Protein AF-A0A840RV52-F1 (afdb_monomer_lite)

InterPro domains:
  IPR007402 Protein of unknown function DUF455 [PF04305] (46-151)
  IPR007402 Protein of unknown function DUF455 [PTHR42782] (39-151)

pLDDT: mean 76.44, std 23.68, range [25.7, 97.69]

Structure (mmCIF, N/CA/C/O backbone):
data_AF-A0A840RV52-F1
#
_entry.id   AF-A0A840RV52-F1
#
loop_
_atom_site.group_PDB
_atom_site.id
_atom_site.type_symbol
_atom_site.label_atom_id
_atom_site.label_alt_id
_atom_site.label_comp_id
_atom_site.label_asym_id
_atom_site.label_entity_id
_atom_site.label_seq_id
_atom_site.pdbx_PDB_ins_code
_atom_site.Cartn_x
_atom_site.Cartn_y
_atom_site.Cartn_z
_atom_site.occupancy
_atom_site.B_iso_or_equiv
_atom_site.auth_seq_id
_atom_site.auth_comp_id
_atom_site.auth_asym_id
_atom_site.auth_atom_id
_atom_site.pdbx_PDB_model_num
ATOM 1 N N . MET A 1 1 ? -13.988 27.629 -21.288 1.00 35.56 1 MET A N 1
ATOM 2 C CA . MET A 1 1 ? -13.948 26.150 -21.413 1.00 35.56 1 MET A CA 1
ATOM 3 C C . MET A 1 1 ? -12.543 25.784 -21.862 1.00 35.56 1 MET A C 1
ATOM 5 O O . MET A 1 1 ? -12.142 26.303 -22.883 1.00 35.56 1 MET A O 1
ATOM 9 N N . LYS A 1 2 ? -11.707 25.009 -21.179 1.00 36.06 2 LYS A N 1
ATOM 10 C CA . LYS A 1 2 ? -11.755 24.309 -19.894 1.00 36.06 2 LYS A CA 1
ATOM 11 C C . LYS A 1 2 ? -10.340 24.425 -19.307 1.00 36.06 2 LYS A C 1
ATOM 13 O O . LYS A 1 2 ? -9.362 24.251 -20.024 1.00 36.06 2 LYS A O 1
ATOM 18 N N . SER A 1 3 ? -10.282 24.747 -18.022 1.00 34.69 3 SER A N 1
ATOM 19 C CA . SER A 1 3 ? -9.104 24.628 -17.166 1.00 34.69 3 SER A CA 1
ATOM 20 C C . SER A 1 3 ? -8.728 23.145 -17.047 1.00 34.69 3 SER A C 1
ATOM 22 O O . SER A 1 3 ? -9.613 22.317 -16.825 1.00 34.69 3 SER A O 1
ATOM 24 N N . SER A 1 4 ? -7.447 22.820 -17.226 1.00 39.28 4 SER A N 1
ATOM 25 C CA . SER A 1 4 ? -6.867 21.534 -16.824 1.00 39.28 4 SER A CA 1
ATOM 26 C C . SER A 1 4 ? -5.895 21.808 -15.672 1.00 39.28 4 SER A C 1
ATOM 28 O O . SER A 1 4 ? -5.094 22.737 -15.792 1.00 39.28 4 SER A O 1
ATOM 30 N N . PRO A 1 5 ? -5.977 21.077 -14.549 1.00 37.78 5 PRO A N 1
ATOM 31 C CA . PRO A 1 5 ? -5.206 21.389 -13.355 1.00 37.78 5 PRO A CA 1
ATOM 32 C C . PRO A 1 5 ? -3.773 20.856 -13.468 1.00 37.78 5 PRO A C 1
ATOM 34 O O . PRO A 1 5 ? -3.549 19.686 -13.771 1.00 37.78 5 PRO A O 1
ATOM 37 N N . ASN A 1 6 ? -2.817 21.736 -13.194 1.00 35.16 6 ASN A N 1
ATOM 38 C CA . ASN A 1 6 ? -1.409 21.422 -12.992 1.00 35.16 6 ASN A CA 1
ATOM 39 C C . ASN A 1 6 ? -1.234 20.735 -11.620 1.00 35.16 6 ASN A C 1
ATOM 41 O O . ASN A 1 6 ? -1.657 21.326 -10.624 1.00 35.16 6 ASN A O 1
ATOM 45 N N . PRO A 1 7 ? -0.665 19.520 -11.506 1.00 34.69 7 PRO A N 1
ATOM 46 C CA . PRO A 1 7 ? -0.225 19.014 -10.218 1.00 34.69 7 PRO A CA 1
ATOM 47 C C . PRO A 1 7 ? 1.179 19.557 -9.937 1.00 34.69 7 PRO A C 1
ATOM 49 O O . PRO A 1 7 ? 2.168 19.100 -10.506 1.00 34.69 7 PRO A O 1
ATOM 52 N N . ASP A 1 8 ? 1.235 20.545 -9.050 1.00 30.38 8 ASP A N 1
ATOM 53 C CA . ASP A 1 8 ? 2.452 21.145 -8.514 1.00 30.38 8 ASP A CA 1
ATOM 54 C C . ASP A 1 8 ? 3.476 20.086 -8.058 1.00 30.38 8 ASP A C 1
ATOM 56 O O . ASP A 1 8 ? 3.323 19.453 -7.012 1.00 30.38 8 ASP A O 1
ATOM 60 N N . PHE A 1 9 ? 4.564 19.935 -8.816 1.00 34.47 9 PHE A N 1
ATOM 61 C CA . PHE A 1 9 ? 5.831 19.411 -8.313 1.00 34.47 9 PHE A CA 1
ATOM 62 C C . PHE A 1 9 ? 6.883 20.510 -8.458 1.00 34.47 9 PHE A C 1
ATOM 64 O O . PHE A 1 9 ? 7.303 20.882 -9.551 1.00 34.47 9 PHE A O 1
ATOM 71 N N . ILE A 1 10 ? 7.244 21.080 -7.312 1.00 31.42 10 ILE A N 1
ATOM 72 C CA . ILE A 1 10 ? 8.204 22.168 -7.153 1.00 31.42 10 ILE A CA 1
ATOM 73 C C . ILE A 1 10 ? 9.584 21.701 -7.640 1.00 31.42 10 ILE A C 1
ATOM 75 O O . ILE A 1 10 ? 10.219 20.863 -7.005 1.00 31.42 10 ILE A O 1
ATOM 79 N N . VAL A 1 11 ? 10.064 22.277 -8.745 1.00 31.92 11 VAL A N 1
ATOM 80 C CA . VAL A 1 11 ? 11.476 22.227 -9.153 1.00 31.92 11 VAL A CA 1
ATOM 81 C C . VAL A 1 11 ? 12.172 23.433 -8.529 1.00 31.92 11 VAL A C 1
ATOM 83 O O . VAL A 1 11 ? 11.930 24.575 -8.924 1.00 31.92 11 VAL A O 1
ATOM 86 N N . ALA A 1 12 ? 13.032 23.191 -7.540 1.00 29.53 12 ALA A N 1
ATOM 87 C CA . ALA A 1 12 ? 13.948 24.205 -7.036 1.00 29.53 12 ALA A CA 1
ATOM 88 C C . ALA A 1 12 ? 14.959 24.551 -8.143 1.00 29.53 12 ALA A C 1
ATOM 90 O O . ALA A 1 12 ? 15.750 23.708 -8.563 1.00 29.53 12 ALA A O 1
ATOM 91 N N . LYS A 1 13 ? 14.906 25.791 -8.639 1.00 29.86 13 LYS A N 1
ATOM 92 C CA . LYS A 1 13 ? 15.908 26.353 -9.550 1.00 29.86 13 LYS A CA 1
ATOM 93 C C . LYS A 1 13 ? 17.142 26.763 -8.748 1.00 29.86 13 LYS A C 1
ATOM 95 O O . LYS A 1 13 ? 17.011 27.513 -7.785 1.00 29.86 13 LYS A O 1
ATOM 100 N N . HIS A 1 14 ? 18.323 26.349 -9.193 1.00 30.11 14 HIS A N 1
ATOM 101 C CA . HIS A 1 14 ? 19.568 27.047 -8.885 1.00 30.11 14 HIS A CA 1
ATOM 102 C C . HIS A 1 14 ? 20.262 27.387 -10.210 1.00 30.11 14 HIS A C 1
ATOM 104 O O . HIS A 1 14 ? 20.490 26.510 -11.041 1.00 30.11 14 HIS A O 1
ATOM 110 N N . GLU A 1 15 ? 20.494 28.680 -10.431 1.00 27.70 15 GLU A N 1
ATOM 111 C CA . GLU A 1 15 ? 21.059 29.271 -11.650 1.00 27.70 15 GLU A CA 1
ATOM 112 C C . GLU A 1 15 ? 22.601 29.276 -11.652 1.00 27.70 15 GLU A C 1
ATOM 114 O O . GLU A 1 15 ? 23.205 29.479 -10.601 1.00 27.70 15 GLU A O 1
ATOM 119 N N . GLY A 1 16 ? 23.180 29.154 -12.864 1.00 26.17 16 GLY A N 1
ATOM 120 C CA . GLY A 1 16 ? 24.512 29.630 -13.308 1.00 26.17 16 GLY A CA 1
ATOM 121 C C . GLY A 1 16 ? 25.729 28.829 -12.820 1.00 26.17 16 GLY A C 1
ATOM 122 O O . GLY A 1 16 ? 25.836 28.545 -11.640 1.00 26.17 16 GLY A O 1
ATOM 123 N N . VAL A 1 17 ? 26.729 28.452 -13.632 1.00 28.12 17 VAL A N 1
ATOM 124 C CA . VAL A 1 17 ? 27.429 29.211 -14.691 1.00 28.12 17 VAL A CA 1
ATOM 125 C C . VAL A 1 17 ? 27.999 28.252 -15.769 1.00 28.12 17 VAL A C 1
ATOM 127 O O . VAL A 1 17 ? 28.312 27.101 -15.483 1.00 28.12 17 VAL A O 1
ATOM 130 N N . ALA A 1 18 ? 28.078 28.747 -17.009 1.00 27.55 18 ALA A N 1
ATOM 131 C CA . ALA A 1 18 ? 28.431 28.087 -18.276 1.00 27.55 18 ALA A CA 1
ATOM 132 C C . ALA A 1 18 ? 29.906 27.644 -18.432 1.00 27.55 18 ALA A C 1
ATOM 134 O O . ALA A 1 18 ? 30.758 28.278 -17.824 1.00 27.55 18 ALA A O 1
ATOM 135 N N . GLU A 1 19 ? 30.196 26.651 -19.307 1.00 25.70 19 GLU A N 1
ATOM 136 C CA . GLU A 1 19 ? 31.011 26.806 -20.548 1.00 25.70 19 GLU A CA 1
ATOM 137 C C . GLU A 1 19 ? 31.127 25.501 -21.410 1.00 25.70 19 GLU A C 1
ATOM 139 O O . GLU A 1 19 ? 31.556 24.454 -20.942 1.00 25.70 19 GLU A O 1
ATOM 144 N N . LEU A 1 20 ? 30.678 25.608 -22.676 1.00 29.91 20 LEU A N 1
ATOM 145 C CA . LEU A 1 20 ? 31.066 24.978 -23.969 1.00 29.91 20 LEU A CA 1
ATOM 146 C C . LEU A 1 20 ? 31.740 23.579 -24.073 1.00 29.91 20 LEU A C 1
ATOM 148 O O . LEU A 1 20 ? 32.923 23.477 -23.787 1.00 29.91 20 LEU A O 1
ATOM 152 N N . VAL A 1 21 ? 31.073 22.610 -24.746 1.00 32.66 21 VAL A N 1
ATOM 153 C CA . VAL A 1 21 ? 31.536 21.859 -25.964 1.00 32.66 21 VAL A CA 1
ATOM 154 C C . VAL A 1 21 ? 30.308 21.239 -26.687 1.00 32.66 21 VAL A C 1
ATOM 156 O O . VAL A 1 21 ? 29.494 20.606 -26.013 1.00 32.66 21 VAL A O 1
ATOM 159 N N . PRO A 1 22 ? 30.134 21.355 -28.026 1.00 39.66 22 PRO A N 1
ATOM 160 C CA . PRO A 1 22 ? 29.029 20.722 -28.746 1.00 39.66 22 PRO A CA 1
ATOM 161 C C . PRO A 1 22 ? 29.492 19.501 -29.559 1.00 39.66 22 PRO A C 1
ATOM 163 O O . PRO A 1 22 ? 30.224 19.664 -30.526 1.00 39.66 22 PRO A O 1
ATOM 166 N N . GLU A 1 23 ? 28.997 18.293 -29.266 1.00 29.94 23 GLU A N 1
ATOM 167 C CA . GLU A 1 23 ? 28.891 17.249 -30.298 1.00 29.94 23 GLU A CA 1
ATOM 168 C C . GLU A 1 23 ? 27.883 16.145 -29.930 1.00 29.94 23 GLU A C 1
ATOM 170 O O . GLU A 1 23 ? 28.095 15.325 -29.045 1.00 29.94 23 GLU A O 1
ATOM 175 N N . LYS A 1 24 ? 26.755 16.161 -30.654 1.00 34.69 24 LYS A N 1
ATOM 176 C CA . LYS A 1 24 ? 25.819 15.052 -30.914 1.00 34.69 24 LYS A CA 1
ATOM 177 C C . LYS A 1 24 ? 25.419 14.175 -29.716 1.00 34.69 24 LYS A C 1
ATOM 179 O O . LYS A 1 24 ? 25.745 12.992 -29.655 1.00 34.69 24 LYS A O 1
ATOM 184 N N . VAL A 1 25 ? 24.535 14.699 -28.866 1.00 37.34 25 VAL A N 1
ATOM 185 C CA . VAL A 1 25 ? 23.636 13.832 -28.087 1.00 37.34 25 VAL A CA 1
ATOM 186 C C . VAL A 1 25 ? 22.583 13.289 -29.051 1.00 37.34 25 VAL A C 1
ATOM 188 O O . VAL A 1 25 ? 21.668 13.998 -29.473 1.00 37.34 25 VAL A O 1
ATOM 191 N N . ASN A 1 26 ? 22.776 12.040 -29.473 1.00 34.25 26 ASN A N 1
ATOM 192 C CA . ASN A 1 26 ? 21.786 11.288 -30.229 1.00 34.25 26 ASN A CA 1
ATOM 193 C C . ASN A 1 26 ? 20.437 11.349 -29.506 1.00 34.25 26 ASN A C 1
ATOM 195 O O . ASN A 1 26 ? 20.350 11.112 -28.304 1.00 34.25 26 ASN A O 1
ATOM 199 N N . LYS A 1 27 ? 19.409 11.702 -30.279 1.00 37.06 27 LYS A N 1
ATOM 200 C CA . LYS A 1 27 ? 18.005 11.821 -29.890 1.00 37.06 27 LYS A CA 1
ATOM 201 C C . LYS A 1 27 ? 17.601 10.699 -28.930 1.00 37.06 27 LYS A C 1
ATOM 203 O O . LYS A 1 27 ? 17.458 9.553 -29.349 1.00 37.06 27 LYS A O 1
ATOM 208 N N . VAL A 1 28 ? 17.366 11.045 -27.667 1.00 35.16 28 VAL A N 1
ATOM 209 C CA . VAL A 1 28 ? 16.583 10.206 -26.757 1.00 35.16 28 VAL A CA 1
ATOM 210 C C . VAL A 1 28 ? 15.127 10.366 -27.182 1.00 35.16 28 VAL A C 1
ATOM 212 O O . VAL A 1 28 ? 14.401 11.215 -26.683 1.00 35.16 28 VAL A O 1
ATOM 215 N N . THR A 1 29 ? 14.717 9.609 -28.194 1.00 39.84 29 THR A N 1
ATOM 216 C CA . THR A 1 29 ? 13.305 9.302 -28.433 1.00 39.84 29 THR A CA 1
ATOM 217 C C . THR A 1 29 ? 13.017 7.980 -27.744 1.00 39.84 29 THR A C 1
ATOM 219 O O . THR A 1 29 ? 12.910 6.944 -28.393 1.00 39.84 29 THR A O 1
ATOM 222 N N . THR A 1 30 ? 12.956 8.023 -26.420 1.00 42.16 30 THR A N 1
ATOM 223 C CA . THR A 1 30 ? 12.263 7.009 -25.633 1.00 42.16 30 THR A CA 1
ATOM 224 C C . THR A 1 30 ? 11.042 7.740 -25.114 1.00 42.16 30 THR A C 1
ATOM 226 O O . THR A 1 30 ? 11.199 8.762 -24.449 1.00 42.16 30 THR A O 1
ATOM 229 N N . GLU A 1 31 ? 9.844 7.301 -25.494 1.00 43.75 31 GLU A N 1
ATOM 230 C CA . GLU A 1 31 ? 8.617 7.743 -24.830 1.00 43.75 31 GLU A CA 1
ATOM 231 C C . GLU A 1 31 ? 8.878 7.720 -23.320 1.00 43.75 31 GLU A C 1
ATOM 233 O O . GLU A 1 31 ? 9.423 6.736 -22.818 1.00 43.75 31 GLU A O 1
ATOM 238 N N . GLU A 1 32 ? 8.606 8.825 -22.619 1.00 48.50 32 GLU A N 1
ATOM 239 C CA . GLU A 1 32 ? 8.831 8.964 -21.175 1.00 48.50 32 GLU A CA 1
ATOM 240 C C . GLU A 1 32 ? 7.851 8.058 -20.412 1.00 48.50 32 GLU A C 1
ATOM 242 O O . GLU A 1 32 ? 6.925 8.507 -19.744 1.00 48.50 32 GLU A O 1
ATOM 247 N N . MET A 1 33 ? 8.011 6.747 -20.564 1.00 58.78 33 MET A N 1
ATOM 248 C CA . MET A 1 33 ? 7.266 5.733 -19.847 1.00 58.78 33 MET A CA 1
ATOM 249 C C . MET A 1 33 ? 7.829 5.716 -18.434 1.00 58.78 33 MET A C 1
ATOM 251 O O . MET A 1 33 ? 9.004 5.415 -18.207 1.00 58.78 33 MET A O 1
ATOM 255 N N . TRP A 1 34 ? 7.002 6.137 -17.483 1.00 74.88 34 TRP A N 1
ATOM 256 C CA . TRP A 1 34 ? 7.438 6.295 -16.106 1.00 74.88 34 TRP A CA 1
ATOM 257 C C . TRP A 1 34 ? 7.645 4.933 -15.437 1.00 74.88 34 TRP A C 1
ATOM 259 O O . TRP A 1 34 ? 6.909 3.970 -15.659 1.00 74.88 34 TRP A O 1
ATOM 269 N N . GLU A 1 35 ? 8.662 4.868 -14.583 1.00 88.75 35 GLU A N 1
ATOM 270 C CA . GLU A 1 35 ? 9.038 3.649 -13.878 1.00 88.75 35 GLU A CA 1
ATOM 271 C C . GLU A 1 35 ? 8.044 3.315 -12.756 1.00 88.75 35 GLU A C 1
ATOM 273 O O . GLU A 1 35 ? 7.839 4.101 -11.825 1.00 88.75 35 GLU A O 1
ATOM 278 N N . THR A 1 36 ? 7.473 2.111 -12.797 1.00 91.81 36 THR A N 1
ATOM 279 C CA . THR A 1 36 ? 6.454 1.632 -11.848 1.00 91.81 36 THR A CA 1
ATOM 280 C C . THR A 1 36 ? 6.976 1.636 -10.422 1.00 91.81 36 THR A C 1
ATOM 282 O O . THR A 1 36 ? 6.300 2.124 -9.513 1.00 91.81 36 THR A O 1
ATOM 285 N N . ARG A 1 37 ? 8.202 1.142 -10.210 1.00 91.94 37 ARG A N 1
ATOM 286 C CA . ARG A 1 37 ? 8.797 1.096 -8.871 1.00 91.94 37 ARG A CA 1
ATOM 287 C C . ARG A 1 37 ? 9.030 2.501 -8.304 1.00 91.94 37 ARG A C 1
ATOM 289 O O . ARG A 1 37 ? 8.870 2.712 -7.105 1.00 91.94 37 ARG A O 1
ATOM 296 N N . ALA A 1 38 ? 9.353 3.480 -9.153 1.00 89.19 38 ALA A N 1
ATOM 297 C CA . ALA A 1 38 ? 9.529 4.871 -8.740 1.00 89.19 38 ALA A CA 1
ATOM 298 C C . ALA A 1 38 ? 8.187 5.502 -8.341 1.00 89.19 38 ALA A C 1
ATOM 300 O O . ALA A 1 38 ? 8.078 6.143 -7.295 1.00 89.19 38 ALA A O 1
ATOM 301 N N . ALA A 1 39 ? 7.139 5.269 -9.133 1.00 91.88 39 ALA A N 1
ATOM 302 C CA . ALA A 1 39 ? 5.792 5.732 -8.814 1.00 91.88 39 ALA A CA 1
ATOM 303 C C . ALA A 1 39 ? 5.275 5.117 -7.499 1.00 91.88 39 ALA A C 1
ATOM 305 O O . ALA A 1 39 ? 4.731 5.829 -6.648 1.00 91.88 39 ALA A O 1
ATOM 306 N N . ALA A 1 40 ? 5.508 3.816 -7.294 1.00 93.56 40 ALA A N 1
ATOM 307 C CA . ALA A 1 40 ? 5.183 3.126 -6.051 1.00 93.56 40 ALA A CA 1
ATOM 308 C C . ALA A 1 40 ? 5.924 3.727 -4.849 1.00 93.56 40 ALA A C 1
ATOM 310 O O . ALA A 1 40 ? 5.320 3.903 -3.793 1.00 93.56 40 ALA A O 1
ATOM 311 N N . LEU A 1 41 ? 7.186 4.131 -5.015 1.00 91.69 41 LEU A N 1
ATOM 312 C CA . LEU A 1 41 ? 7.971 4.749 -3.948 1.00 91.69 41 LEU A CA 1
ATOM 313 C C . LEU A 1 41 ? 7.404 6.108 -3.533 1.00 91.69 41 LEU A C 1
ATOM 315 O O . LEU A 1 41 ? 7.265 6.392 -2.343 1.00 91.69 41 LEU A O 1
ATOM 319 N N . HIS A 1 42 ? 6.993 6.928 -4.500 1.00 91.25 42 HIS A N 1
ATOM 320 C CA . HIS A 1 42 ? 6.298 8.182 -4.210 1.00 91.25 42 HIS A CA 1
ATOM 321 C C . HIS A 1 42 ? 4.988 7.952 -3.442 1.00 91.25 42 HIS A C 1
ATOM 323 O O . HIS A 1 42 ? 4.688 8.693 -2.507 1.00 91.25 42 HIS A O 1
ATOM 329 N N . ALA A 1 43 ? 4.218 6.917 -3.793 1.00 94.31 43 ALA A N 1
ATOM 330 C CA . ALA A 1 43 ? 3.023 6.545 -3.037 1.00 94.31 43 ALA A CA 1
ATOM 331 C C . ALA A 1 43 ? 3.368 5.987 -1.643 1.00 94.31 43 ALA A C 1
ATOM 333 O O . ALA A 1 43 ? 2.668 6.264 -0.668 1.00 94.31 43 ALA A O 1
ATOM 334 N N . LEU A 1 44 ? 4.464 5.243 -1.509 1.00 94.12 44 LEU A N 1
ATOM 335 C CA . LEU A 1 44 ? 4.920 4.673 -0.244 1.00 94.12 44 LEU A CA 1
ATOM 336 C C . LEU A 1 44 ? 5.303 5.764 0.762 1.00 94.12 44 LEU A C 1
ATOM 338 O O . LEU A 1 44 ? 4.975 5.644 1.941 1.00 94.12 44 LEU A O 1
ATOM 342 N N . LEU A 1 45 ? 5.916 6.851 0.292 1.00 92.69 45 LEU A N 1
ATOM 343 C CA . LEU A 1 45 ? 6.310 8.012 1.098 1.00 92.69 45 LEU A CA 1
ATOM 344 C C . LEU A 1 45 ? 5.152 8.970 1.428 1.00 92.69 45 LEU A C 1
ATOM 346 O O . LEU A 1 45 ? 5.291 9.801 2.327 1.00 92.69 45 LEU A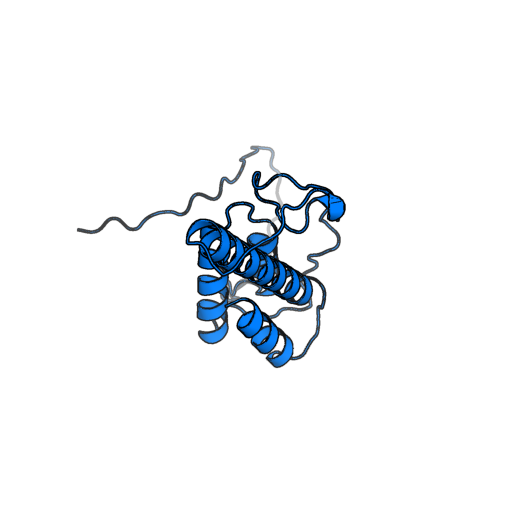 O 1
ATOM 350 N N . GLU A 1 46 ? 4.012 8.854 0.741 1.00 93.75 46 GLU A N 1
ATOM 351 C CA . GLU A 1 46 ? 2.819 9.660 1.019 1.00 93.75 46 GLU A CA 1
ATOM 352 C C . GLU A 1 46 ? 2.316 9.413 2.448 1.00 93.75 46 GLU A C 1
ATOM 354 O O . GLU A 1 46 ? 2.191 8.266 2.888 1.00 93.75 46 GLU A O 1
ATOM 359 N N . ARG A 1 47 ? 2.035 10.498 3.175 1.00 92.94 47 ARG A N 1
ATOM 360 C CA . ARG A 1 47 ? 1.617 10.464 4.585 1.00 92.94 47 ARG A CA 1
ATOM 361 C C . ARG A 1 47 ? 0.120 10.660 4.743 1.00 92.94 47 ARG A C 1
ATOM 363 O O . ARG A 1 47 ? -0.423 10.255 5.767 1.00 92.94 47 ARG A O 1
ATOM 370 N N . ASP A 1 48 ? -0.541 11.283 3.772 1.00 93.50 48 ASP A N 1
ATOM 371 C CA . ASP A 1 48 ? -1.991 11.417 3.795 1.00 93.50 48 ASP A CA 1
ATOM 372 C C . ASP A 1 48 ? -2.662 10.127 3.280 1.00 93.50 48 ASP A C 1
ATOM 374 O O . ASP A 1 48 ? -2.406 9.715 2.144 1.00 93.50 48 ASP A O 1
ATOM 378 N N . PRO A 1 49 ? -3.518 9.458 4.079 1.00 92.75 49 PRO A N 1
ATOM 379 C CA . PRO A 1 49 ? -4.127 8.197 3.666 1.00 92.75 49 P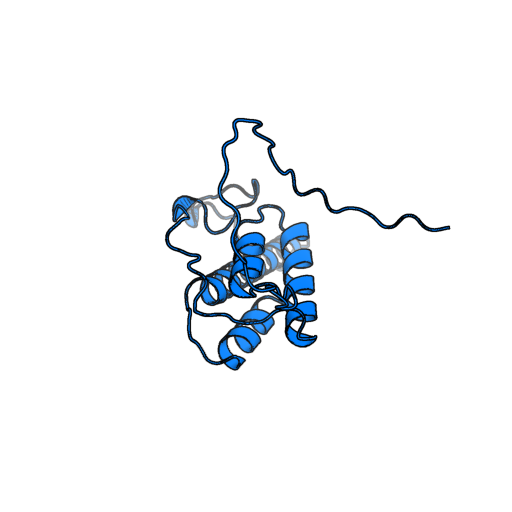RO A CA 1
ATOM 380 C C . PRO A 1 49 ? -4.976 8.304 2.397 1.00 92.75 49 PRO A C 1
ATOM 382 O O . PRO A 1 49 ? -4.913 7.416 1.547 1.00 92.75 49 PRO A O 1
ATOM 385 N N . ALA A 1 50 ? -5.740 9.388 2.239 1.00 93.88 50 ALA A N 1
ATOM 386 C CA . ALA A 1 50 ? -6.615 9.566 1.085 1.00 93.88 50 ALA A CA 1
ATOM 387 C C . ALA A 1 50 ? -5.801 9.815 -0.194 1.00 93.88 50 ALA A C 1
ATOM 389 O O . ALA A 1 50 ? -6.054 9.193 -1.229 1.00 93.88 50 ALA A O 1
ATOM 390 N N . ALA A 1 51 ? -4.776 10.666 -0.115 1.00 95.81 51 ALA A N 1
ATOM 391 C CA . ALA A 1 51 ? -3.841 10.904 -1.203 1.00 95.81 51 ALA A CA 1
ATOM 392 C C . ALA A 1 51 ? -3.088 9.625 -1.582 1.00 95.81 51 ALA A C 1
ATOM 394 O O . ALA A 1 51 ? -2.923 9.357 -2.773 1.00 95.81 51 ALA A O 1
ATOM 395 N N . LYS A 1 52 ? -2.684 8.802 -0.603 1.00 95.62 52 LYS A N 1
ATOM 396 C CA . LYS A 1 52 ? -2.018 7.519 -0.864 1.00 95.62 52 LYS A CA 1
ATOM 397 C C . LYS A 1 52 ? -2.922 6.591 -1.667 1.00 95.62 52 LYS A C 1
ATOM 399 O O . LYS A 1 52 ? -2.515 6.159 -2.739 1.00 95.62 52 LYS A O 1
ATOM 404 N N . VAL A 1 53 ? -4.150 6.349 -1.207 1.00 96.06 53 VAL A N 1
ATOM 405 C CA . VAL A 1 53 ? -5.117 5.490 -1.917 1.00 96.06 53 VAL A CA 1
ATOM 406 C C . VAL A 1 53 ? -5.362 5.999 -3.341 1.00 96.06 53 VAL A C 1
ATOM 408 O O . VAL A 1 53 ? -5.299 5.227 -4.297 1.00 96.06 53 VAL A O 1
ATOM 411 N N . LEU A 1 54 ? -5.550 7.312 -3.518 1.00 96.88 54 LEU A N 1
ATOM 412 C CA . LEU A 1 54 ? -5.736 7.904 -4.845 1.00 96.88 54 LEU A CA 1
ATOM 413 C C . LEU A 1 54 ? -4.512 7.707 -5.754 1.00 96.88 54 LEU A C 1
ATOM 415 O O . LEU A 1 54 ? -4.663 7.429 -6.944 1.00 96.88 54 LEU A O 1
ATOM 419 N N . ARG A 1 55 ? -3.296 7.871 -5.221 1.00 96.06 55 ARG A N 1
ATOM 420 C CA . ARG A 1 55 ? -2.052 7.637 -5.969 1.00 96.06 55 ARG A CA 1
ATOM 421 C C . ARG A 1 55 ? -1.928 6.174 -6.378 1.00 96.06 55 ARG A C 1
ATOM 423 O O . ARG A 1 55 ? -1.622 5.912 -7.535 1.00 96.06 55 ARG A O 1
ATOM 430 N N . VAL A 1 56 ? -2.209 5.242 -5.472 1.00 96.94 56 VAL A N 1
ATOM 431 C CA . VAL A 1 56 ? -2.142 3.803 -5.754 1.00 96.94 56 VAL A CA 1
ATOM 432 C C . VAL A 1 56 ? -3.132 3.404 -6.846 1.00 96.94 56 VAL A C 1
ATOM 434 O O . VAL A 1 56 ? -2.738 2.751 -7.809 1.00 96.94 56 VAL A O 1
ATOM 437 N N . ALA A 1 57 ? -4.373 3.894 -6.786 1.00 96.62 57 ALA A N 1
ATOM 438 C CA . ALA A 1 57 ? -5.362 3.657 -7.837 1.00 96.62 57 ALA A CA 1
ATOM 439 C C . ALA A 1 57 ? -4.898 4.184 -9.212 1.00 96.62 57 ALA A C 1
ATOM 441 O O . ALA A 1 57 ? -5.065 3.513 -10.233 1.00 96.62 57 ALA A O 1
ATOM 442 N N . LYS A 1 58 ? -4.263 5.366 -9.249 1.00 96.31 58 LYS A N 1
ATOM 443 C CA . LYS A 1 58 ? -3.675 5.922 -10.481 1.00 96.31 58 LYS A CA 1
ATOM 444 C C . LYS A 1 58 ? -2.531 5.060 -11.012 1.00 96.31 58 LYS A C 1
ATOM 446 O O . LYS A 1 58 ? -2.477 4.834 -12.216 1.00 96.31 58 LYS A O 1
ATOM 451 N N . ILE A 1 59 ? -1.652 4.572 -10.136 1.00 95.69 59 ILE A N 1
ATOM 452 C CA . ILE A 1 59 ? -0.541 3.685 -10.508 1.00 95.69 59 ILE A CA 1
ATOM 453 C C . ILE A 1 59 ? -1.086 2.392 -11.108 1.00 95.69 59 ILE A C 1
ATOM 455 O O . ILE A 1 59 ? -0.696 2.037 -12.214 1.00 95.69 59 ILE A O 1
ATOM 459 N N . ALA A 1 60 ? -2.033 1.732 -10.439 1.00 95.75 60 ALA A N 1
ATOM 460 C CA . ALA A 1 60 ? -2.627 0.492 -10.932 1.00 95.75 60 ALA A CA 1
ATOM 461 C C . ALA A 1 60 ? -3.307 0.680 -12.299 1.00 95.75 60 ALA A C 1
ATOM 463 O O . ALA A 1 60 ? -3.111 -0.126 -13.209 1.00 95.75 60 ALA A O 1
ATOM 464 N N . SER A 1 61 ? -4.053 1.776 -12.482 1.00 95.38 61 SER A N 1
ATOM 465 C CA . SER A 1 61 ? -4.671 2.095 -13.773 1.00 95.38 61 SER A CA 1
ATOM 466 C C . SER A 1 61 ? -3.641 2.396 -14.865 1.00 95.38 61 SER A C 1
ATOM 468 O O . SER A 1 61 ? -3.841 1.989 -16.007 1.00 95.38 61 SER A O 1
ATOM 470 N N . ALA A 1 62 ? -2.569 3.124 -14.545 1.00 93.94 62 ALA A N 1
ATOM 471 C CA . ALA A 1 62 ? -1.531 3.482 -15.507 1.00 93.94 62 ALA A CA 1
ATOM 472 C C . ALA A 1 62 ? -0.674 2.272 -15.899 1.00 93.94 62 ALA A C 1
ATOM 474 O O . ALA A 1 62 ? -0.381 2.097 -17.078 1.00 93.94 62 ALA A O 1
ATOM 475 N N . PHE A 1 63 ? -0.359 1.402 -14.940 1.00 93.69 63 PHE A N 1
ATOM 476 C CA . PHE A 1 63 ? 0.333 0.138 -15.170 1.00 93.69 63 PHE A CA 1
ATOM 477 C C . PHE A 1 63 ? -0.486 -0.791 -16.068 1.00 93.69 63 PHE A C 1
ATOM 479 O O . PHE A 1 63 ? -0.023 -1.201 -17.127 1.00 93.69 63 PHE A O 1
ATOM 486 N N . LYS A 1 64 ? -1.764 -1.014 -15.732 1.00 92.94 64 LYS A N 1
ATOM 487 C CA . LYS A 1 64 ? -2.683 -1.810 -16.561 1.00 92.94 64 LYS A CA 1
ATOM 488 C C . LYS A 1 64 ? -2.875 -1.231 -17.970 1.00 92.94 64 LYS A C 1
ATOM 490 O O . LYS A 1 64 ? -3.155 -1.974 -18.905 1.00 92.94 64 LYS A O 1
ATOM 495 N N . GLY A 1 65 ? -2.762 0.089 -18.116 1.00 92.00 65 GLY A N 1
ATOM 496 C CA . GLY A 1 65 ? -2.840 0.791 -19.397 1.00 92.00 65 GLY A CA 1
ATOM 497 C C . GLY A 1 65 ? -1.526 0.853 -20.184 1.00 92.00 65 GLY A C 1
ATOM 498 O O . GLY A 1 65 ? -1.514 1.489 -21.233 1.00 92.00 65 GLY A O 1
ATOM 499 N N . GLY A 1 66 ? -0.433 0.260 -19.687 1.00 91.12 66 GLY A N 1
ATOM 500 C CA . GLY A 1 66 ? 0.887 0.293 -20.329 1.00 91.12 66 GLY A CA 1
ATOM 501 C C . GLY A 1 66 ? 1.605 1.648 -20.267 1.00 91.12 66 GLY A C 1
ATOM 502 O O . GLY A 1 66 ? 2.618 1.834 -20.931 1.00 91.12 66 GLY A O 1
ATOM 503 N N . MET A 1 67 ? 1.095 2.605 -19.481 1.00 91.06 67 MET A N 1
ATOM 504 C CA . MET A 1 67 ? 1.718 3.924 -19.280 1.00 91.06 67 MET A CA 1
ATOM 505 C C . MET A 1 67 ? 2.861 3.887 -18.257 1.00 91.06 67 MET A C 1
ATOM 507 O O . MET A 1 67 ? 3.715 4.773 -18.257 1.00 91.06 67 MET A O 1
ATOM 511 N N . LEU A 1 68 ? 2.861 2.883 -17.375 1.00 91.12 68 LEU A N 1
ATOM 512 C CA . LEU A 1 68 ? 3.974 2.574 -16.482 1.00 91.12 68 LEU A CA 1
ATOM 513 C C . LEU A 1 68 ? 4.592 1.241 -16.884 1.00 91.12 68 LEU A C 1
ATOM 515 O O . LEU A 1 68 ? 3.869 0.306 -17.221 1.00 91.12 68 LEU A O 1
ATOM 519 N N . VAL A 1 69 ? 5.916 1.154 -16.793 1.00 90.44 69 VAL A N 1
ATOM 520 C CA . VAL A 1 69 ? 6.672 -0.080 -17.045 1.00 90.44 69 VAL A CA 1
ATOM 521 C C . VAL A 1 69 ? 7.600 -0.406 -15.898 1.00 90.44 69 VAL A C 1
ATOM 523 O O . VAL A 1 69 ? 7.803 0.413 -15.004 1.00 90.44 69 VAL A O 1
ATOM 526 N N . VAL A 1 70 ? 8.125 -1.626 -15.899 1.00 88.00 70 VAL A N 1
ATOM 527 C CA . VAL A 1 70 ? 9.174 -2.046 -14.976 1.00 88.00 70 VAL A CA 1
ATOM 528 C C . VAL A 1 70 ? 10.501 -2.019 -15.717 1.00 88.00 70 VAL A C 1
ATOM 530 O O . VAL A 1 70 ? 10.727 -2.784 -16.651 1.00 88.00 70 VAL A O 1
ATOM 533 N N . ASN A 1 71 ? 11.394 -1.158 -15.261 1.00 85.06 71 ASN A N 1
ATOM 534 C CA . ASN A 1 71 ? 12.757 -1.006 -15.722 1.00 85.06 71 ASN A CA 1
ATOM 535 C C . ASN A 1 71 ? 13.707 -1.307 -14.548 1.00 85.06 71 ASN A C 1
ATOM 537 O O . ASN A 1 71 ? 13.981 -0.441 -13.706 1.00 85.06 71 ASN A O 1
ATOM 541 N N . PRO A 1 72 ? 14.244 -2.539 -14.477 1.00 75.75 72 PRO A N 1
ATOM 542 C CA . PRO A 1 72 ? 15.140 -2.966 -13.406 1.00 75.75 72 PRO A CA 1
ATOM 543 C C . PRO A 1 72 ? 16.386 -2.089 -13.256 1.00 75.75 72 PRO A C 1
ATOM 545 O O . PRO A 1 72 ? 16.898 -1.963 -12.144 1.00 75.75 72 PRO A O 1
ATOM 548 N N . ALA A 1 73 ? 16.834 -1.445 -14.341 1.00 77.50 73 ALA A N 1
ATOM 549 C CA . ALA A 1 73 ? 18.055 -0.649 -14.377 1.00 77.50 73 ALA A CA 1
ATOM 550 C C . ALA A 1 73 ? 17.966 0.671 -13.593 1.00 77.50 73 ALA A C 1
ATOM 552 O O . ALA A 1 73 ? 18.998 1.299 -13.369 1.00 77.50 73 ALA A O 1
ATOM 553 N N . VAL A 1 74 ? 16.772 1.099 -13.161 1.00 71.31 74 VAL A N 1
ATOM 554 C CA . VAL A 1 74 ? 16.605 2.306 -12.338 1.00 71.31 74 VAL A CA 1
ATOM 555 C C . VAL A 1 74 ? 16.970 1.992 -10.876 1.00 71.31 74 VAL A C 1
ATOM 557 O O . VAL A 1 74 ? 16.253 1.228 -10.208 1.00 71.31 74 VAL A O 1
ATOM 560 N N . PRO A 1 75 ? 18.056 2.572 -10.324 1.00 67.81 75 PRO A N 1
ATOM 561 C CA . PRO A 1 75 ? 18.407 2.387 -8.923 1.00 67.81 75 PRO A CA 1
ATOM 562 C C . PRO A 1 75 ? 17.504 3.271 -8.053 1.00 67.81 75 PRO A C 1
ATOM 564 O O . PRO A 1 75 ? 17.569 4.494 -8.124 1.00 67.81 75 PRO A O 1
ATOM 567 N N . LEU A 1 76 ? 16.654 2.656 -7.225 1.00 70.19 76 LEU A N 1
ATOM 568 C CA . LEU A 1 76 ? 15.696 3.391 -6.379 1.00 70.19 76 LEU A CA 1
ATOM 569 C C . LEU A 1 76 ? 16.065 3.393 -4.897 1.00 70.19 76 LEU A C 1
ATOM 571 O O . LEU A 1 76 ? 15.925 4.413 -4.229 1.00 70.19 76 LEU A O 1
ATOM 575 N N . MET A 1 77 ? 16.539 2.261 -4.372 1.00 61.03 77 MET A N 1
ATOM 576 C CA . MET A 1 77 ? 16.611 2.055 -2.921 1.00 61.03 77 MET A CA 1
ATOM 577 C C . MET A 1 77 ? 17.950 2.459 -2.291 1.00 61.03 77 MET A C 1
ATOM 579 O O . MET A 1 77 ? 18.072 2.491 -1.072 1.00 61.03 77 MET A O 1
ATOM 583 N N . ASN A 1 78 ? 18.944 2.832 -3.100 1.00 55.62 78 ASN A N 1
ATOM 584 C CA . ASN A 1 78 ? 20.262 3.231 -2.595 1.00 55.62 78 ASN A CA 1
ATOM 585 C C . ASN A 1 78 ? 20.267 4.658 -2.008 1.00 55.62 78 ASN A C 1
ATOM 587 O O . ASN A 1 78 ? 21.261 5.061 -1.416 1.00 55.62 78 ASN A O 1
ATOM 591 N N . ALA A 1 79 ? 19.182 5.424 -2.184 1.00 52.72 79 ALA A N 1
ATOM 592 C CA . ALA A 1 79 ? 19.133 6.858 -1.891 1.00 52.72 79 ALA A CA 1
ATOM 593 C C . ALA A 1 79 ? 18.159 7.266 -0.767 1.00 52.72 79 ALA A C 1
ATOM 595 O O . ALA A 1 79 ? 18.087 8.450 -0.445 1.00 52.72 79 ALA A O 1
ATOM 596 N N . LEU A 1 80 ? 17.402 6.335 -0.172 1.00 57.19 80 LEU A N 1
ATOM 597 C CA . LEU A 1 80 ? 16.368 6.664 0.816 1.00 57.19 80 LEU A CA 1
ATOM 598 C C . LEU A 1 80 ? 16.664 6.064 2.187 1.00 57.19 80 LEU A C 1
ATOM 600 O O . LEU A 1 80 ? 16.902 4.868 2.332 1.00 57.19 80 LEU A O 1
ATOM 604 N N . ASP A 1 81 ? 16.616 6.926 3.200 1.00 64.38 81 ASP A N 1
ATOM 605 C CA . ASP A 1 81 ? 16.719 6.554 4.605 1.00 64.38 81 ASP A CA 1
ATOM 606 C C . ASP A 1 81 ? 15.564 5.606 4.975 1.00 64.38 81 ASP A C 1
ATOM 608 O O . ASP A 1 81 ? 14.387 5.938 4.803 1.00 64.38 81 ASP A O 1
ATOM 612 N N . ALA A 1 82 ? 15.893 4.421 5.496 1.00 64.38 82 ALA A N 1
ATOM 613 C CA . ALA A 1 82 ? 14.921 3.407 5.905 1.00 64.38 82 ALA A CA 1
ATOM 614 C C . ALA A 1 82 ? 13.916 3.928 6.950 1.00 64.38 82 ALA A C 1
ATOM 616 O O . ALA A 1 82 ? 12.825 3.377 7.087 1.00 64.38 82 ALA A O 1
ATOM 617 N N . THR A 1 83 ? 14.249 5.001 7.674 1.00 66.94 83 THR A N 1
ATOM 618 C CA . THR A 1 83 ? 13.338 5.642 8.634 1.00 66.94 83 THR A CA 1
ATOM 619 C C . THR A 1 83 ? 12.215 6.447 7.972 1.00 66.94 83 THR A C 1
ATOM 621 O O . THR A 1 83 ? 11.189 6.699 8.609 1.00 66.94 83 THR A O 1
ATOM 624 N N . ALA A 1 84 ? 12.362 6.816 6.696 1.00 73.12 84 ALA A N 1
ATOM 625 C CA . ALA A 1 84 ? 11.367 7.573 5.939 1.00 73.12 84 ALA A CA 1
ATOM 626 C C . ALA A 1 84 ? 10.257 6.692 5.329 1.00 73.12 84 ALA A C 1
ATOM 628 O O . ALA A 1 84 ? 9.266 7.225 4.826 1.00 73.12 84 ALA A O 1
ATOM 629 N N . ILE A 1 85 ? 10.409 5.362 5.379 1.00 83.31 85 ILE A N 1
ATOM 630 C CA . ILE A 1 85 ? 9.551 4.387 4.698 1.00 83.31 85 ILE A CA 1
ATOM 631 C C . ILE A 1 85 ? 8.841 3.473 5.725 1.00 83.31 85 ILE A C 1
ATOM 633 O O . ILE A 1 85 ? 9.500 2.892 6.588 1.00 83.31 85 ILE A O 1
ATOM 637 N N . PRO A 1 86 ? 7.507 3.285 5.651 1.00 89.75 86 PRO A N 1
ATOM 638 C CA . PRO A 1 86 ? 6.560 4.038 4.831 1.00 89.75 86 PRO A CA 1
ATOM 639 C C . PRO A 1 86 ? 6.336 5.455 5.378 1.00 89.75 86 PRO A C 1
ATOM 641 O O . PRO A 1 86 ? 6.553 5.726 6.561 1.00 89.75 86 PRO A O 1
ATOM 644 N N . GLY A 1 87 ? 5.801 6.336 4.533 1.00 88.31 87 GLY A N 1
ATOM 645 C CA . GLY A 1 87 ? 5.258 7.624 4.947 1.00 88.31 87 GLY A CA 1
ATOM 646 C C . GLY A 1 87 ? 4.160 7.432 5.989 1.00 88.31 87 GLY A C 1
ATOM 647 O O . GLY A 1 87 ? 3.108 6.857 5.706 1.00 88.31 87 GLY A O 1
ATOM 648 N N . ARG A 1 88 ? 4.415 7.893 7.217 1.00 86.81 88 ARG A N 1
ATOM 649 C CA . ARG A 1 88 ? 3.475 7.747 8.332 1.00 86.81 88 ARG A CA 1
ATOM 650 C C . ARG A 1 88 ? 2.564 8.971 8.443 1.00 86.81 88 ARG A C 1
ATOM 652 O O . ARG A 1 88 ? 3.081 10.090 8.524 1.00 86.81 88 ARG A O 1
ATOM 659 N N . PRO A 1 89 ? 1.237 8.777 8.500 1.00 87.44 89 PRO A N 1
ATOM 660 C CA . PRO A 1 89 ? 0.315 9.836 8.879 1.00 87.44 89 PRO A CA 1
ATOM 661 C C . PRO A 1 89 ? 0.648 10.390 10.270 1.00 87.44 89 PRO A C 1
ATOM 663 O O . PRO A 1 89 ? 1.145 9.672 11.136 1.00 87.44 89 PRO A O 1
ATOM 666 N N . LEU A 1 90 ? 0.320 11.662 10.513 1.00 86.62 90 LEU A N 1
ATOM 667 C CA . LEU A 1 90 ? 0.497 12.294 11.831 1.00 86.62 90 LEU A CA 1
ATOM 668 C C . LEU A 1 90 ? -0.424 11.701 12.910 1.00 86.62 90 LEU A C 1
ATOM 670 O O . LEU A 1 90 ? -0.162 11.852 14.101 1.00 86.62 90 LEU A O 1
ATOM 674 N N . ARG A 1 91 ? -1.528 11.070 12.501 1.00 83.75 91 ARG A N 1
ATOM 675 C CA . ARG A 1 91 ? -2.494 10.415 13.381 1.00 83.75 91 ARG A CA 1
ATOM 676 C C . ARG A 1 91 ? -2.975 9.098 12.770 1.00 83.75 91 ARG A C 1
ATOM 678 O O . ARG A 1 91 ? -3.073 9.017 11.547 1.00 83.75 91 ARG A O 1
ATOM 685 N N . PRO A 1 92 ? -3.373 8.120 13.598 1.00 81.56 92 PRO A N 1
ATOM 686 C CA . PRO A 1 92 ? -3.339 8.135 15.063 1.00 81.56 92 PRO A CA 1
ATOM 687 C C . PRO A 1 92 ? -1.912 8.045 15.618 1.00 81.56 92 PRO A C 1
ATOM 689 O O . PRO A 1 92 ? -0.981 7.661 14.916 1.00 81.56 92 PRO A O 1
ATOM 692 N N . GLU A 1 93 ? -1.745 8.434 16.881 1.00 83.75 93 GLU A N 1
ATOM 693 C CA . GLU A 1 93 ? -0.471 8.282 17.583 1.00 83.75 93 GLU A CA 1
ATOM 694 C C . GLU A 1 93 ? -0.114 6.798 17.724 1.00 83.75 93 GLU A C 1
ATOM 696 O O . GLU A 1 93 ? -0.977 5.948 17.966 1.00 83.75 93 GLU A O 1
ATOM 701 N N . LEU A 1 94 ? 1.173 6.485 17.580 1.00 83.19 94 LEU A N 1
ATOM 702 C CA . LEU A 1 94 ? 1.670 5.133 17.770 1.00 83.19 94 LEU A CA 1
ATOM 703 C C . LEU A 1 94 ? 1.724 4.816 19.266 1.00 83.19 94 LEU A C 1
ATOM 705 O O . LEU A 1 94 ? 2.592 5.298 19.988 1.00 83.19 94 LEU A O 1
ATOM 709 N N . VAL A 1 95 ? 0.802 3.974 19.720 1.00 86.38 95 VAL A N 1
ATOM 710 C CA . VAL A 1 95 ? 0.716 3.545 21.119 1.00 86.38 95 VAL A CA 1
ATOM 711 C C . VAL A 1 95 ? 1.130 2.084 21.276 1.00 86.38 95 VAL A C 1
ATOM 713 O O . VAL A 1 95 ? 1.093 1.299 20.327 1.00 86.38 95 VAL A O 1
ATOM 716 N N . LEU A 1 96 ? 1.520 1.692 22.490 1.00 86.31 96 LEU A N 1
ATOM 717 C CA . LEU A 1 96 ? 1.879 0.303 22.772 1.00 86.31 96 LEU A CA 1
ATOM 718 C C . LEU A 1 96 ? 0.647 -0.615 22.644 1.00 86.31 96 LEU A C 1
ATOM 720 O O . LEU A 1 96 ? -0.448 -0.227 23.048 1.00 86.31 96 LEU A O 1
ATOM 724 N N . PRO A 1 97 ? 0.796 -1.875 22.194 1.00 82.38 97 PRO A N 1
ATOM 725 C CA . PRO A 1 97 ? -0.344 -2.787 22.044 1.00 82.38 97 PRO A CA 1
ATOM 726 C C . PRO A 1 97 ? -1.189 -2.940 23.319 1.00 82.38 97 PRO A C 1
ATOM 728 O O . PRO A 1 97 ? -2.414 -2.984 23.259 1.00 82.38 97 PRO A O 1
ATOM 731 N N . LYS A 1 98 ? -0.539 -2.938 24.490 1.00 85.62 98 LYS A N 1
ATOM 732 C CA . LYS A 1 98 ? -1.187 -3.047 25.809 1.00 85.62 98 LYS A CA 1
ATOM 733 C C . LYS A 1 98 ? -2.057 -1.846 26.200 1.00 85.62 98 LYS A C 1
ATOM 735 O O . LYS A 1 98 ? -2.834 -1.954 27.140 1.00 85.62 98 LYS A O 1
ATOM 740 N N . THR A 1 99 ? -1.904 -0.702 25.533 1.00 84.56 99 THR A N 1
ATOM 741 C CA . THR A 1 99 ? -2.685 0.514 25.812 1.00 84.56 99 THR A CA 1
ATOM 742 C C . THR A 1 99 ? -3.888 0.658 24.879 1.00 84.56 99 THR A C 1
ATOM 744 O O . THR A 1 99 ? -4.629 1.634 24.980 1.00 84.56 99 THR A O 1
ATOM 747 N N . LEU A 1 100 ? -4.101 -0.295 23.965 1.00 81.19 100 LEU A N 1
ATOM 748 C CA . LEU A 1 100 ? -5.280 -0.325 23.105 1.00 81.19 100 LEU A CA 1
ATOM 749 C C . LEU A 1 100 ? -6.521 -0.706 23.925 1.00 81.19 100 LEU A C 1
ATOM 751 O O . LEU A 1 100 ? -6.519 -1.685 24.669 1.00 81.19 100 LEU A O 1
ATOM 755 N N . LYS A 1 101 ? -7.605 0.063 23.777 1.00 75.62 101 LYS A N 1
ATOM 756 C CA . LYS A 1 101 ? -8.886 -0.227 24.437 1.00 75.62 101 LYS A CA 1
ATOM 757 C C . LYS A 1 101 ? -9.544 -1.472 23.835 1.00 75.62 101 LYS A C 1
ATOM 759 O O . LYS A 1 101 ? -9.419 -1.743 22.640 1.00 75.62 101 LYS A O 1
ATOM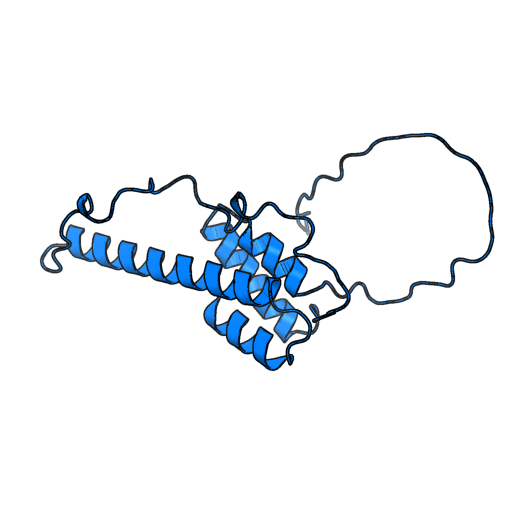 764 N N . HIS A 1 102 ? -10.297 -2.200 24.658 1.00 72.38 102 HIS A N 1
ATOM 765 C CA . HIS A 1 102 ? -11.052 -3.366 24.207 1.00 72.38 102 HIS A CA 1
ATOM 766 C C . HIS A 1 102 ? -12.183 -2.956 23.248 1.00 72.38 102 HIS A C 1
ATOM 768 O O . HIS A 1 102 ? -12.909 -1.994 23.501 1.00 72.38 102 HIS A O 1
ATOM 774 N N . ARG A 1 103 ? -12.348 -3.701 22.151 1.00 72.44 103 ARG A N 1
ATOM 775 C CA . ARG A 1 103 ? -13.336 -3.429 21.096 1.00 72.44 103 ARG A CA 1
ATOM 776 C C . ARG A 1 103 ? -14.540 -4.358 21.276 1.00 72.44 103 ARG A C 1
ATOM 778 O O . ARG A 1 103 ? -14.422 -5.561 21.078 1.00 72.44 103 ARG A O 1
ATOM 785 N N . SER A 1 104 ? -15.685 -3.823 21.701 1.00 78.12 104 SER A N 1
ATOM 786 C CA . SER A 1 104 ? -16.933 -4.591 21.855 1.00 78.12 104 SER A CA 1
ATOM 787 C C . SER A 1 104 ? -17.805 -4.467 20.608 1.00 78.12 104 SER A C 1
ATOM 789 O O . SER A 1 104 ? -18.233 -3.375 20.276 1.00 78.12 104 SER A O 1
ATOM 791 N N . MET A 1 105 ? -18.177 -5.560 19.945 1.00 82.75 105 MET A N 1
ATOM 792 C CA . MET A 1 105 ? -19.072 -5.479 18.771 1.00 82.75 105 MET A CA 1
ATOM 793 C C . MET A 1 105 ? -20.546 -5.185 19.119 1.00 82.75 105 MET A C 1
ATOM 795 O O . MET A 1 105 ? -21.387 -5.045 18.230 1.00 82.75 105 MET A O 1
ATOM 799 N N . ARG A 1 106 ? -20.881 -5.104 20.414 1.00 88.81 106 ARG A N 1
ATOM 800 C CA . ARG A 1 106 ? -22.268 -4.968 20.886 1.00 88.81 106 ARG A CA 1
ATOM 801 C C . ARG A 1 106 ? -22.798 -3.535 20.823 1.00 88.81 106 ARG A C 1
ATOM 803 O O . ARG A 1 106 ? -24.007 -3.372 20.701 1.00 88.81 106 ARG A O 1
ATOM 810 N N . THR A 1 107 ? -21.929 -2.527 20.867 1.00 90.94 107 THR A N 1
ATOM 811 C CA . THR A 1 107 ? -22.318 -1.106 20.807 1.00 90.94 107 THR A CA 1
ATOM 812 C C . THR A 1 107 ? -21.930 -0.489 19.467 1.00 90.94 107 THR A C 1
ATOM 814 O O . THR A 1 107 ? -21.095 -1.039 18.744 1.00 90.94 107 THR A O 1
ATOM 817 N N . GLU A 1 108 ? -22.534 0.644 19.116 1.00 92.25 108 GLU A N 1
ATOM 818 C CA . GLU A 1 108 ? -22.205 1.361 17.880 1.00 92.25 108 GLU A CA 1
ATOM 819 C C . GLU A 1 108 ? -20.743 1.824 17.871 1.00 92.25 108 GLU A C 1
ATOM 821 O O . GLU A 1 108 ? -20.032 1.633 16.884 1.00 92.25 1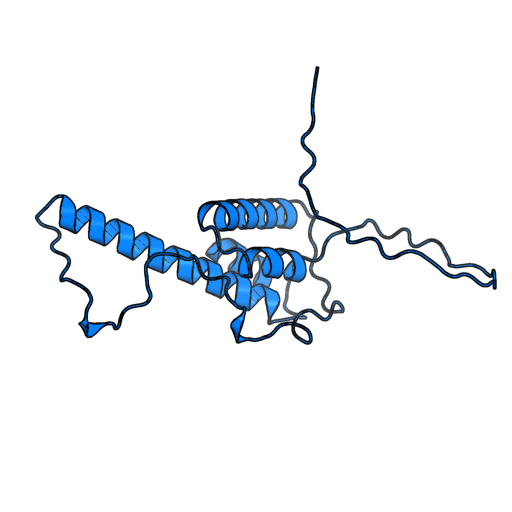08 GLU A O 1
ATOM 826 N N . GLU A 1 109 ? -20.246 2.321 19.004 1.00 89.19 109 GLU A N 1
ATOM 827 C CA . GLU A 1 109 ? -18.872 2.805 19.157 1.00 89.19 109 GLU A CA 1
ATOM 828 C C . GLU A 1 109 ? -17.857 1.684 18.951 1.00 89.19 109 GLU A C 1
ATOM 830 O O . GLU A 1 109 ? -16.816 1.874 18.321 1.00 89.19 109 GLU A O 1
ATOM 835 N N . GLY A 1 110 ? -18.140 0.488 19.466 1.00 88.69 110 GLY A N 1
ATOM 836 C CA . GLY A 1 110 ? -17.221 -0.626 19.310 1.00 88.69 110 GLY A CA 1
ATOM 837 C C . GLY A 1 110 ? -17.263 -1.264 17.916 1.00 88.69 110 GLY A C 1
ATOM 838 O O . GLY A 1 110 ? -16.231 -1.763 17.461 1.00 88.69 110 GLY A O 1
ATOM 839 N N . ARG A 1 111 ? -18.380 -1.155 17.176 1.00 91.50 111 ARG A N 1
ATOM 840 C CA . ARG A 1 111 ? -18.409 -1.443 15.727 1.00 91.50 111 ARG A CA 1
ATOM 841 C C . ARG A 1 111 ? -17.599 -0.415 14.938 1.00 91.50 111 ARG A C 1
ATOM 843 O O . ARG A 1 111 ? -16.810 -0.806 14.082 1.00 91.50 111 ARG A O 1
ATOM 850 N N . ALA A 1 112 ? -17.716 0.874 15.261 1.00 90.19 112 ALA A N 1
ATOM 851 C CA . ALA A 1 112 ? -16.893 1.918 14.647 1.00 90.19 112 ALA A CA 1
ATOM 852 C C . ALA A 1 112 ? -15.391 1.674 14.895 1.00 90.19 112 ALA A C 1
ATOM 854 O O . ALA A 1 112 ? -14.583 1.751 13.971 1.00 90.19 112 ALA A O 1
ATOM 855 N N . ALA A 1 113 ? -15.014 1.282 16.117 1.00 87.62 113 ALA A N 1
ATOM 856 C CA . ALA A 1 113 ? -13.636 0.928 16.456 1.00 87.62 113 ALA A CA 1
ATOM 857 C C . ALA A 1 113 ? -13.121 -0.320 15.711 1.00 87.62 113 ALA A C 1
ATOM 859 O O . ALA A 1 113 ? -11.920 -0.421 15.450 1.00 87.62 113 ALA A O 1
ATOM 860 N N . LEU A 1 114 ? -14.001 -1.269 15.369 1.00 88.31 114 LEU A N 1
ATOM 861 C CA . LEU A 1 114 ? -13.662 -2.426 14.537 1.00 88.31 114 LEU A CA 1
ATOM 862 C C . LEU A 1 114 ? -13.410 -2.013 13.082 1.00 88.31 114 LEU A C 1
ATOM 864 O O . LEU A 1 114 ? -12.381 -2.384 12.527 1.00 88.31 114 LEU A O 1
ATOM 868 N N . ILE A 1 115 ? -14.301 -1.214 12.489 1.00 91.75 115 ILE A N 1
ATOM 869 C CA . ILE A 1 115 ? -14.131 -0.697 11.120 1.00 91.75 115 ILE A CA 1
ATOM 870 C C . ILE A 1 115 ? -12.833 0.111 11.017 1.00 91.75 115 ILE A C 1
ATOM 872 O O . ILE A 1 115 ? -12.057 -0.062 10.082 1.00 91.75 115 ILE A O 1
ATOM 876 N N . HIS A 1 116 ? -12.547 0.938 12.022 1.00 89.12 116 HIS A N 1
ATOM 877 C CA . HIS A 1 116 ? -11.292 1.679 12.109 1.00 89.12 116 HIS A CA 1
ATOM 878 C C . HIS A 1 116 ? -10.065 0.755 12.188 1.00 89.12 116 HIS A C 1
ATOM 880 O O . HIS A 1 116 ? -9.054 1.006 11.537 1.00 89.12 116 HIS A O 1
ATOM 886 N N . ALA A 1 117 ? -10.149 -0.338 12.954 1.00 88.69 117 ALA A N 1
ATOM 887 C CA . ALA A 1 117 ? -9.091 -1.344 13.020 1.00 88.69 117 ALA A CA 1
ATOM 888 C C . ALA A 1 117 ? -8.817 -1.974 11.654 1.00 88.69 117 ALA A C 1
ATOM 890 O O . ALA A 1 117 ? -7.659 -2.107 11.266 1.00 88.69 117 ALA A O 1
ATOM 891 N N . LEU A 1 118 ? -9.885 -2.344 10.943 1.00 91.19 118 LEU A N 1
ATOM 892 C CA . LEU A 1 118 ? -9.797 -2.928 9.614 1.00 91.19 118 LEU A CA 1
ATOM 893 C C . LEU A 1 118 ? -9.139 -1.946 8.643 1.00 91.19 118 LEU A C 1
ATOM 895 O O . LEU A 1 118 ? -8.159 -2.304 8.006 1.00 91.19 118 LEU A O 1
ATOM 899 N N . ALA A 1 119 ? -9.571 -0.683 8.633 1.00 91.62 119 ALA A N 1
ATOM 900 C CA . ALA A 1 119 ? -8.957 0.357 7.808 1.00 91.62 119 ALA A CA 1
ATOM 901 C C . ALA A 1 119 ? -7.443 0.512 8.064 1.00 91.62 119 ALA A C 1
ATOM 903 O O . ALA A 1 119 ? -6.680 0.751 7.132 1.00 91.62 119 ALA A O 1
ATOM 904 N N . HIS A 1 120 ? -6.983 0.339 9.308 1.00 89.69 120 HIS A N 1
ATOM 905 C CA . HIS A 1 120 ? -5.552 0.336 9.623 1.00 89.69 120 HIS A CA 1
ATOM 906 C C . HIS A 1 120 ? -4.807 -0.901 9.114 1.00 89.69 120 HIS A C 1
ATOM 908 O O . HIS A 1 120 ? -3.655 -0.776 8.697 1.00 89.69 120 HIS A O 1
ATOM 914 N N . ILE A 1 121 ? -5.436 -2.077 9.150 1.00 92.00 121 ILE A N 1
ATOM 915 C CA . ILE A 1 121 ? -4.867 -3.306 8.583 1.00 92.00 121 ILE A CA 1
ATOM 916 C C . ILE A 1 121 ? -4.713 -3.144 7.068 1.00 92.00 121 ILE A C 1
ATOM 918 O O . ILE A 1 121 ? -3.616 -3.360 6.557 1.00 92.00 121 ILE A O 1
ATOM 922 N N . GLU A 1 122 ? -5.756 -2.666 6.386 1.00 94.75 122 GLU A N 1
ATOM 923 C CA . GLU A 1 122 ? -5.730 -2.400 4.942 1.00 94.75 122 GLU A CA 1
ATOM 924 C C . GLU A 1 122 ? -4.666 -1.359 4.579 1.00 94.75 122 GLU A C 1
ATOM 926 O O . GLU A 1 122 ? -3.843 -1.569 3.692 1.00 94.75 122 GLU A O 1
ATOM 931 N N . PHE A 1 123 ? -4.592 -0.252 5.323 1.00 93.00 123 PHE A N 1
ATOM 932 C CA . PHE A 1 123 ? -3.569 0.766 5.087 1.00 93.00 123 PHE A CA 1
ATOM 933 C C . PHE A 1 123 ? -2.143 0.217 5.247 1.00 93.00 123 PHE A C 1
ATOM 935 O O . PHE A 1 123 ? -1.237 0.580 4.492 1.00 93.00 123 PHE A O 1
ATOM 942 N N . ASN A 1 124 ? -1.924 -0.678 6.212 1.00 92.94 124 ASN A N 1
ATOM 943 C CA . ASN A 1 124 ? -0.639 -1.352 6.362 1.00 92.94 124 ASN A CA 1
ATOM 944 C C . ASN A 1 124 ? -0.367 -2.329 5.209 1.00 92.94 124 ASN A C 1
ATOM 946 O O . ASN A 1 124 ? 0.772 -2.381 4.750 1.00 92.94 124 ASN A O 1
ATOM 950 N N . ALA A 1 125 ? -1.379 -3.047 4.713 1.00 96.19 125 ALA A N 1
ATOM 951 C CA . ALA A 1 125 ? -1.249 -3.927 3.551 1.00 96.19 125 ALA A CA 1
ATOM 952 C C . ALA A 1 125 ? -0.833 -3.148 2.292 1.00 96.19 125 ALA A C 1
ATOM 954 O O . ALA A 1 125 ? 0.114 -3.550 1.618 1.00 96.19 125 ALA A O 1
ATOM 955 N N . ILE A 1 126 ? -1.432 -1.976 2.049 1.00 96.31 126 ILE A N 1
ATOM 956 C CA . ILE A 1 126 ? -1.031 -1.062 0.967 1.00 96.31 126 ILE A CA 1
ATOM 957 C C . ILE A 1 126 ? 0.451 -0.683 1.092 1.00 96.31 126 ILE A C 1
ATOM 959 O O . ILE A 1 126 ? 1.199 -0.756 0.119 1.00 96.31 126 ILE A O 1
ATOM 963 N N . ASN A 1 127 ? 0.904 -0.294 2.289 1.00 95.56 127 ASN A N 1
ATOM 964 C CA . ASN A 1 127 ? 2.310 0.065 2.501 1.00 95.56 127 ASN A CA 1
ATOM 965 C C . ASN A 1 127 ? 3.258 -1.121 2.256 1.00 95.56 127 ASN A C 1
ATOM 967 O O . ASN A 1 127 ? 4.314 -0.930 1.658 1.00 95.56 127 ASN A O 1
ATOM 971 N N . LEU A 1 128 ? 2.888 -2.330 2.689 1.00 95.56 128 LEU A N 1
ATOM 972 C CA . LEU A 1 128 ? 3.683 -3.541 2.457 1.00 95.56 128 LEU A CA 1
ATOM 973 C C . LEU A 1 128 ? 3.770 -3.888 0.968 1.00 95.56 128 LEU A C 1
ATOM 975 O O . LEU A 1 128 ? 4.853 -4.189 0.475 1.00 95.56 128 LEU A O 1
ATOM 979 N N . ALA A 1 129 ? 2.653 -3.795 0.249 1.00 97.25 129 ALA A N 1
ATOM 980 C CA . ALA A 1 129 ? 2.611 -4.051 -1.183 1.00 97.25 129 ALA A CA 1
ATOM 981 C C . ALA A 1 129 ? 3.475 -3.059 -1.973 1.00 97.25 129 ALA A C 1
ATOM 983 O O . ALA A 1 129 ? 4.255 -3.449 -2.842 1.00 97.25 129 ALA A O 1
ATOM 984 N N . LEU A 1 130 ? 3.399 -1.773 -1.624 1.00 95.50 130 LEU A N 1
ATOM 985 C CA . LEU A 1 130 ? 4.244 -0.746 -2.224 1.00 95.50 130 LEU A CA 1
ATOM 986 C C . LEU A 1 130 ? 5.732 -0.961 -1.908 1.00 95.50 130 LEU A C 1
ATOM 988 O O . LEU A 1 130 ? 6.551 -0.831 -2.815 1.00 95.50 130 LEU A O 1
ATOM 992 N N . ASP A 1 131 ? 6.098 -1.327 -0.674 1.00 93.75 131 ASP A N 1
ATOM 993 C CA . ASP A 1 131 ? 7.490 -1.665 -0.331 1.00 93.75 131 ASP A CA 1
ATOM 994 C C . ASP A 1 131 ? 8.003 -2.844 -1.168 1.00 93.75 131 ASP A C 1
ATOM 996 O O . ASP A 1 131 ? 9.089 -2.759 -1.742 1.00 93.75 131 ASP A O 1
ATOM 1000 N N . ALA A 1 132 ? 7.193 -3.895 -1.325 1.00 94.25 132 ALA A N 1
ATOM 1001 C CA . ALA A 1 132 ? 7.529 -5.062 -2.135 1.00 94.25 132 ALA A CA 1
ATOM 1002 C C . ALA A 1 132 ? 7.756 -4.706 -3.617 1.00 94.25 132 ALA A C 1
ATOM 1004 O O . ALA A 1 132 ? 8.714 -5.188 -4.225 1.00 94.25 132 ALA A O 1
ATOM 1005 N N . ILE A 1 133 ? 6.928 -3.828 -4.192 1.00 93.75 133 ILE A N 1
ATOM 1006 C CA . ILE A 1 133 ? 7.115 -3.312 -5.557 1.00 93.75 133 ILE A CA 1
ATOM 1007 C C . ILE A 1 133 ? 8.425 -2.524 -5.663 1.00 93.75 133 ILE A C 1
ATOM 1009 O O . ILE A 1 133 ? 9.189 -2.706 -6.608 1.00 93.75 133 ILE A O 1
ATOM 1013 N N . CYS A 1 134 ? 8.711 -1.649 -4.698 1.00 89.62 134 CYS A N 1
ATOM 1014 C CA . CYS A 1 134 ? 9.883 -0.776 -4.761 1.00 89.62 134 CYS A CA 1
ATOM 1015 C C . CYS A 1 134 ? 11.201 -1.539 -4.583 1.00 89.62 134 CYS A C 1
ATOM 1017 O O . CYS A 1 134 ? 12.195 -1.219 -5.245 1.00 89.62 134 CYS A O 1
ATOM 1019 N N . ARG A 1 135 ? 11.213 -2.503 -3.653 1.00 87.75 135 ARG A N 1
ATOM 1020 C CA . ARG A 1 135 ? 12.408 -3.194 -3.152 1.00 87.75 135 ARG A CA 1
ATOM 1021 C C . ARG A 1 135 ? 12.951 -4.228 -4.126 1.00 87.75 135 ARG A C 1
ATOM 1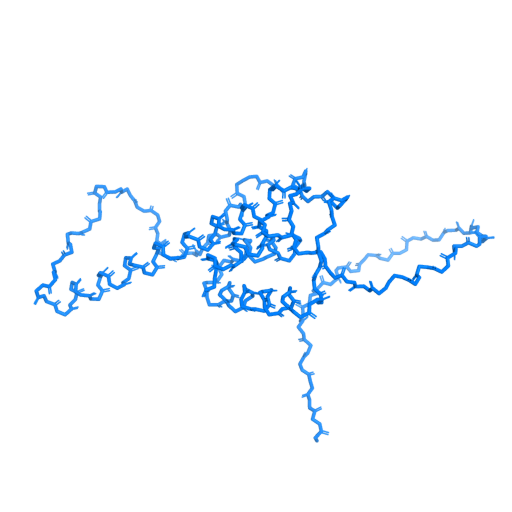023 O O . ARG A 1 135 ? 14.164 -4.321 -4.288 1.00 87.75 135 ARG A O 1
ATOM 1030 N N . PHE A 1 136 ? 12.073 -5.003 -4.752 1.00 89.06 136 PHE A N 1
ATOM 1031 C CA . PHE A 1 136 ? 12.482 -6.110 -5.607 1.00 89.06 136 PHE A CA 1
ATOM 1032 C C . PHE A 1 136 ? 12.511 -5.658 -7.066 1.00 89.06 136 PHE A C 1
ATOM 1034 O O . PHE A 1 136 ? 11.484 -5.530 -7.734 1.00 89.06 136 PHE A O 1
ATOM 1041 N N . ALA A 1 137 ? 13.719 -5.363 -7.540 1.00 86.19 137 ALA A N 1
ATOM 1042 C CA . ALA A 1 137 ? 14.007 -5.171 -8.955 1.00 86.19 137 ALA A CA 1
ATOM 1043 C C . ALA A 1 137 ? 14.064 -6.527 -9.679 1.00 86.19 137 ALA A C 1
ATOM 1045 O O . ALA A 1 137 ? 14.306 -7.547 -9.040 1.00 86.19 137 ALA A O 1
ATOM 1046 N N . ASP A 1 138 ? 13.899 -6.510 -11.004 1.00 88.50 138 ASP A N 1
ATOM 1047 C CA . ASP A 1 138 ? 14.131 -7.672 -11.881 1.00 88.50 138 ASP A CA 1
ATOM 1048 C C . ASP A 1 138 ? 13.201 -8.877 -11.636 1.00 88.50 138 ASP A C 1
ATOM 1050 O O . ASP A 1 138 ? 13.545 -10.029 -11.889 1.00 88.50 138 ASP A O 1
ATOM 1054 N N . MET A 1 139 ? 11.992 -8.613 -11.134 1.00 93.44 139 MET A N 1
ATOM 1055 C CA . MET A 1 139 ? 10.951 -9.634 -11.010 1.00 93.44 139 MET A CA 1
ATOM 1056 C C . MET A 1 139 ? 10.117 -9.727 -12.302 1.00 93.44 139 MET A C 1
ATOM 1058 O O . MET A 1 139 ? 10.068 -8.769 -13.076 1.00 93.44 139 MET A O 1
ATOM 1062 N N . PRO A 1 140 ? 9.412 -10.845 -12.553 1.00 93.62 140 PRO A N 1
ATOM 1063 C CA . PRO A 1 140 ? 8.456 -10.926 -13.656 1.00 93.62 140 PRO A CA 1
ATOM 1064 C C . PRO A 1 140 ? 7.352 -9.868 -13.528 1.00 93.62 140 PRO A C 1
ATOM 1066 O O . PRO A 1 140 ? 6.937 -9.542 -12.420 1.00 93.62 140 PRO A O 1
ATOM 1069 N N . GLU A 1 141 ? 6.796 -9.390 -14.642 1.00 91.69 141 GLU A N 1
ATOM 1070 C CA . GLU A 1 141 ? 5.709 -8.390 -14.648 1.00 91.69 141 GLU A CA 1
ATOM 1071 C C . GLU A 1 141 ? 4.506 -8.795 -13.768 1.00 91.69 141 GLU A C 1
ATOM 1073 O O . GLU A 1 141 ? 3.901 -7.964 -13.084 1.00 91.69 141 GLU A O 1
ATOM 1078 N N . GLN A 1 142 ? 4.210 -10.099 -13.712 1.00 95.25 142 GLN A N 1
ATOM 1079 C CA . GLN A 1 142 ? 3.160 -10.659 -12.863 1.00 95.25 142 GLN A CA 1
ATOM 1080 C C . GLN A 1 142 ? 3.373 -10.351 -11.374 1.00 95.25 142 GLN A C 1
ATOM 1082 O O . GLN A 1 142 ? 2.411 -10.021 -10.691 1.00 95.25 142 GLN A O 1
ATOM 1087 N N . TYR A 1 143 ? 4.616 -10.369 -10.881 1.00 96.38 143 TYR A N 1
ATOM 1088 C CA . TYR A 1 143 ? 4.921 -10.020 -9.490 1.00 96.38 143 TYR A CA 1
ATOM 1089 C C . TYR A 1 143 ? 4.411 -8.614 -9.149 1.00 96.38 143 TYR A C 1
ATOM 1091 O O . TYR A 1 143 ? 3.777 -8.404 -8.117 1.00 96.38 143 TYR A O 1
ATOM 1099 N N . TYR A 1 144 ? 4.647 -7.647 -10.036 1.00 95.06 144 TYR A N 1
ATOM 1100 C CA . TYR A 1 144 ? 4.208 -6.266 -9.835 1.00 95.06 144 TYR A CA 1
ATOM 1101 C C . TYR A 1 144 ? 2.693 -6.127 -9.955 1.00 95.06 144 TYR A C 1
ATOM 1103 O O . TYR A 1 144 ? 2.087 -5.388 -9.182 1.00 95.06 144 TYR A O 1
ATOM 1111 N N . THR A 1 145 ? 2.078 -6.870 -10.877 1.00 95.25 145 THR A N 1
ATOM 1112 C CA . THR A 1 145 ? 0.618 -6.910 -11.030 1.00 95.25 145 THR A CA 1
ATOM 1113 C C . THR A 1 145 ? -0.060 -7.442 -9.767 1.00 95.25 145 THR A C 1
ATOM 1115 O O . THR A 1 145 ? -0.997 -6.820 -9.267 1.00 95.25 145 THR A O 1
ATOM 1118 N N . ASP A 1 146 ? 0.443 -8.549 -9.218 1.00 97.12 146 ASP A N 1
ATOM 1119 C CA . ASP A 1 146 ? -0.110 -9.192 -8.025 1.00 97.12 146 AS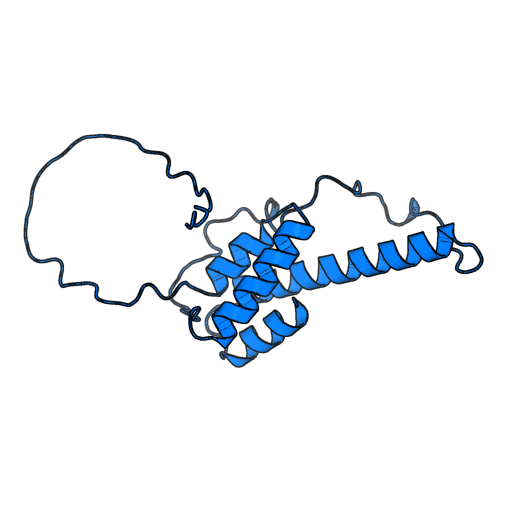P A CA 1
ATOM 1120 C C . ASP A 1 146 ? -0.007 -8.265 -6.806 1.00 97.12 146 ASP A C 1
ATOM 1122 O O . ASP A 1 146 ? -0.983 -8.067 -6.083 1.00 97.12 146 ASP A O 1
ATOM 1126 N N . TRP A 1 147 ? 1.140 -7.608 -6.609 1.00 97.69 147 TRP A N 1
ATOM 1127 C CA . TRP A 1 147 ? 1.293 -6.645 -5.516 1.00 97.69 147 TRP A CA 1
ATOM 1128 C C . TRP A 1 147 ? 0.465 -5.371 -5.709 1.00 97.69 147 TRP A C 1
ATOM 1130 O O . TRP A 1 147 ? -0.081 -4.857 -4.734 1.00 97.69 147 TRP A O 1
ATOM 1140 N N . LEU A 1 148 ? 0.301 -4.872 -6.938 1.00 96.06 148 LEU A N 1
ATOM 1141 C CA . LEU A 1 148 ? -0.624 -3.763 -7.202 1.00 96.06 148 LEU A CA 1
ATOM 1142 C C . LEU A 1 148 ? -2.074 -4.155 -6.891 1.00 96.06 148 LEU A C 1
ATOM 1144 O O . LEU A 1 148 ? -2.817 -3.325 -6.369 1.00 96.06 148 LEU A O 1
ATOM 1148 N N . SER A 1 149 ? -2.459 -5.412 -7.131 1.00 96.00 149 SER A N 1
ATOM 1149 C CA . SER A 1 149 ? -3.775 -5.932 -6.746 1.00 96.00 149 SER A CA 1
ATOM 1150 C C . SER A 1 149 ? -3.971 -6.018 -5.232 1.00 96.00 149 SER A C 1
ATOM 1152 O O . SER A 1 149 ? -5.103 -5.915 -4.785 1.00 96.00 149 SER A O 1
ATOM 1154 N N . VAL A 1 150 ? -2.915 -6.217 -4.439 1.00 96.44 150 VAL A N 1
ATOM 1155 C CA . VAL A 1 150 ? -3.008 -6.154 -2.966 1.00 96.44 150 VAL A CA 1
ATOM 1156 C C . VAL A 1 150 ? -3.158 -4.707 -2.487 1.00 96.44 150 VAL A C 1
ATOM 1158 O O . VAL A 1 150 ? -3.770 -4.449 -1.456 1.00 96.44 150 VAL A O 1
ATOM 1161 N N . ALA A 1 151 ? -2.580 -3.754 -3.219 1.00 94.31 151 ALA A N 1
ATOM 1162 C CA . ALA A 1 151 ? -2.592 -2.343 -2.853 1.00 94.31 151 ALA A CA 1
ATOM 1163 C C . ALA A 1 151 ? -3.882 -1.594 -3.262 1.00 94.31 151 ALA A C 1
ATOM 1165 O O . ALA A 1 151 ? -4.035 -0.429 -2.885 1.00 94.31 151 ALA A O 1
ATOM 1166 N N . THR A 1 152 ? -4.771 -2.217 -4.045 1.00 89.62 152 THR A N 1
ATOM 1167 C CA . THR A 1 152 ? -5.993 -1.607 -4.610 1.00 89.62 152 THR A CA 1
ATOM 1168 C C . THR A 1 152 ? -7.264 -2.282 -4.131 1.00 89.62 152 THR A C 1
ATOM 1170 O O . THR A 1 152 ? -8.253 -1.535 -3.956 1.00 89.62 152 THR A O 1
#

Organism: NCBI:txid728004

Foldseek 3Di:
DDDDDDDDDDDDDDDDDDDDDDDDPDDPPDDPQAELLQLLQVLQLDADLVVSLVSLVVSLVCLVVSSHDHDLPDDDPVPDDPVSTRNHHPDDDDDDPVPDDDQDPPDPVSVVVVVVVVVVVLSVQLSVLSCQSNPDGPDPSVSNNVSSVSND

Sequence (152 aa):
MKSSPNPDFIVAKHEGVAELVPEKVNKVTTEEMWETRAAALHALLERDPAAKVLRVAKIASAFKGGMLVVNPAVPLMNALDATAIPGRPLRPELVLPKTLKHRSMRTEEGRAALIHALAHIEFNAINLALDAICRFADMPEQYYTDWLSVAT

Secondary structure (DSSP, 8-state):
---------------------------------EEHHHHHHHHHH---HHHHHHHHHHHHHHHHTTSEE--TTS--GGGS-GGG-S---S-S----GGGSPP--TTSHHHHHHHHHHHHHHHHHHHHHHHHHHHH--S--HHHHHHHHHHH-

Radius of gyration: 20.64 Å; chains: 1; bounding box: 54×41×57 Å